Protein AF-A0A0A2LMH8-F1 (afdb_monomer_lite)

Foldseek 3Di:
DLVCLVVVNDDPVRNVVVVVCVVVPVVSVVVSVVVVVVVVVVVVVVVVVVVVVVVVVVCCLCPDPVNVVVNVVVVVVVD

pLDDT: mean 93.74, std 5.17, range [64.62, 97.88]

Sequence (79 aa):
MTDNYLNGECSGEAKVLFEARLLLEPDLKENLHWQKTTRAIVQQYGRQQLKAEVEQVAHHVFTAGKYVSFREKVFSFFK

Organism: NCBI:txid1406840

Secondary structure (DSSP, 8-state):
-HHHHHHT-S-HHHHHHHHHHHHH-HHHHHHHHHHHHHHHHHHHHHHHHHHHHHHHHHHHHHHSGGGHHHHHHHHHTT-

Structure (mmCIF, N/CA/C/O backbone):
data_AF-A0A0A2LMH8-F1
#
_entry.id   AF-A0A0A2LMH8-F1
#
loop_
_atom_site.group_PDB
_atom_site.id
_atom_site.type_symbol
_atom_site.label_atom_id
_atom_site.label_alt_id
_atom_site.label_comp_id
_atom_site.label_asym_id
_atom_site.label_entity_id
_atom_site.label_seq_id
_atom_site.pdbx_PDB_ins_code
_atom_site.Cartn_x
_atom_site.Cartn_y
_atom_site.Cartn_z
_atom_site.occupancy
_atom_site.B_iso_or_equiv
_atom_site.auth_seq_id
_atom_site.auth_comp_id
_atom_site.auth_asym_id
_atom_site.auth_atom_id
_atom_site.pdbx_PDB_model_num
ATOM 1 N N . MET A 1 1 ? 14.640 -9.668 -8.020 1.00 74.62 1 MET A N 1
ATOM 2 C CA . MET A 1 1 ? 14.964 -8.314 -8.533 1.00 74.62 1 MET A CA 1
ATOM 3 C C . MET A 1 1 ? 13.716 -7.459 -8.705 1.00 74.62 1 MET A C 1
ATOM 5 O O . MET A 1 1 ? 13.712 -6.368 -8.159 1.00 74.62 1 MET A O 1
ATOM 9 N N . THR A 1 2 ? 12.661 -7.931 -9.384 1.00 88.62 2 THR A N 1
ATOM 10 C CA . THR A 1 2 ? 11.400 -7.177 -9.545 1.00 88.62 2 THR A CA 1
ATOM 11 C C . THR A 1 2 ? 10.751 -6.795 -8.211 1.00 88.62 2 THR A C 1
ATOM 13 O O . THR A 1 2 ? 10.405 -5.633 -8.029 1.00 88.62 2 THR A O 1
ATOM 16 N N . ASP A 1 3 ? 10.670 -7.719 -7.246 1.00 90.31 3 ASP A N 1
ATOM 17 C CA . ASP A 1 3 ? 10.150 -7.413 -5.903 1.00 90.31 3 ASP A CA 1
ATOM 18 C C . ASP A 1 3 ? 10.986 -6.359 -5.175 1.00 90.31 3 ASP A C 1
ATOM 20 O O . ASP A 1 3 ? 10.438 -5.368 -4.706 1.00 90.31 3 ASP A O 1
ATOM 24 N N . ASN A 1 4 ? 12.313 -6.506 -5.159 1.00 92.25 4 ASN A N 1
ATOM 25 C CA . ASN A 1 4 ? 13.212 -5.525 -4.543 1.00 92.25 4 ASN A CA 1
ATOM 26 C C . ASN A 1 4 ? 13.046 -4.138 -5.188 1.00 92.25 4 ASN A C 1
ATOM 28 O O . 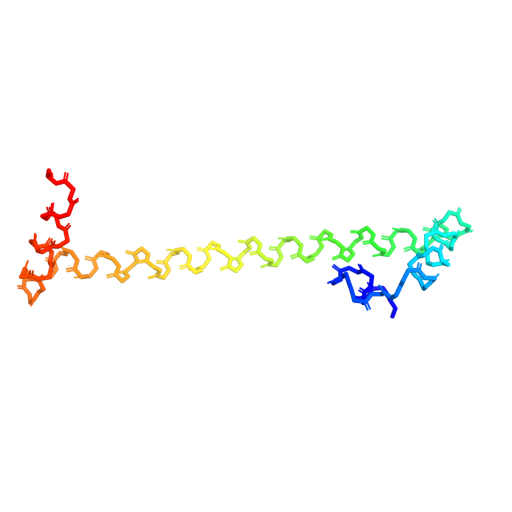ASN A 1 4 ? 13.029 -3.128 -4.489 1.00 92.25 4 ASN A O 1
ATOM 32 N N . TYR A 1 5 ? 12.865 -4.075 -6.513 1.00 94.12 5 TYR A N 1
ATOM 33 C CA . TYR A 1 5 ? 12.579 -2.822 -7.216 1.00 94.12 5 TYR A CA 1
ATOM 34 C C . TYR A 1 5 ? 11.228 -2.230 -6.786 1.00 94.12 5 TYR A C 1
ATOM 36 O O . TYR A 1 5 ? 11.136 -1.037 -6.500 1.00 94.12 5 TYR A O 1
ATOM 44 N N . LEU A 1 6 ? 10.184 -3.057 -6.677 1.00 93.69 6 LEU A N 1
ATOM 45 C CA . LEU A 1 6 ? 8.852 -2.648 -6.214 1.00 93.69 6 LEU A CA 1
ATOM 46 C C . LEU A 1 6 ? 8.800 -2.264 -4.730 1.00 93.69 6 LEU A C 1
ATOM 48 O O . LEU A 1 6 ? 7.909 -1.512 -4.330 1.00 93.69 6 LEU A O 1
ATOM 52 N N . ASN A 1 7 ? 9.711 -2.785 -3.916 1.00 92.56 7 ASN A N 1
ATOM 53 C CA . ASN A 1 7 ? 9.838 -2.463 -2.497 1.00 92.56 7 ASN A CA 1
ATOM 54 C C . ASN A 1 7 ? 10.794 -1.292 -2.236 1.00 92.56 7 ASN A C 1
ATOM 56 O O . ASN A 1 7 ? 10.865 -0.815 -1.109 1.00 92.56 7 ASN A O 1
ATOM 60 N N . GLY A 1 8 ? 11.493 -0.793 -3.262 1.00 92.94 8 GLY A N 1
ATOM 61 C CA . GLY A 1 8 ? 12.476 0.282 -3.109 1.00 92.94 8 GLY A CA 1
ATOM 62 C C . GLY A 1 8 ? 13.776 -0.165 -2.432 1.00 92.94 8 GLY A C 1
ATOM 63 O O . GLY A 1 8 ? 14.502 0.663 -1.898 1.00 92.94 8 GLY A O 1
ATOM 64 N N . GLU A 1 9 ? 14.075 -1.462 -2.461 1.00 95.94 9 GLU A N 1
ATOM 65 C CA . GLU A 1 9 ? 15.221 -2.095 -1.793 1.00 95.94 9 GLU A CA 1
ATOM 66 C C . GLU A 1 9 ? 16.443 -2.240 -2.719 1.00 95.94 9 GLU A C 1
ATOM 68 O O . GLU A 1 9 ? 17.478 -2.778 -2.328 1.00 95.94 9 GLU A O 1
ATOM 73 N N . CYS A 1 10 ? 16.342 -1.793 -3.973 1.00 93.69 10 CYS A N 1
ATOM 74 C CA . CYS A 1 10 ? 17.466 -1.790 -4.907 1.00 93.69 10 CYS A CA 1
ATOM 75 C C . CYS A 1 10 ? 18.482 -0.686 -4.573 1.00 93.69 10 CYS A C 1
ATOM 77 O O . CYS A 1 10 ? 18.098 0.455 -4.314 1.00 93.69 10 CYS A O 1
ATOM 79 N N . SER A 1 11 ? 19.781 -0.999 -4.694 1.00 94.06 11 SER A N 1
ATOM 80 C CA . SER A 1 11 ? 20.827 0.032 -4.757 1.00 94.06 11 SER A CA 1
ATOM 81 C C . SER A 1 11 ? 20.626 0.938 -5.977 1.00 94.06 11 SER A C 1
ATOM 83 O O . SER A 1 11 ? 19.915 0.579 -6.923 1.00 94.06 11 SER A O 1
ATOM 85 N N . GLY A 1 12 ? 21.277 2.104 -5.978 1.00 94.12 12 GLY A N 1
ATOM 86 C CA . GLY A 1 12 ? 21.215 3.045 -7.096 1.00 94.12 12 GLY A CA 1
ATOM 87 C C . GLY A 1 12 ? 21.615 2.407 -8.430 1.00 94.12 12 GLY A C 1
ATOM 88 O O . GLY A 1 12 ? 20.872 2.531 -9.403 1.00 94.12 12 GLY A O 1
ATOM 89 N N . GLU A 1 13 ? 22.723 1.658 -8.477 1.00 95.50 13 GLU A N 1
ATOM 90 C CA . GLU A 1 13 ? 23.178 1.015 -9.719 1.00 95.50 13 GLU A CA 1
ATOM 91 C C . GLU A 1 13 ? 22.223 -0.096 -10.168 1.00 95.50 13 GLU A C 1
ATOM 93 O O . GLU A 1 13 ? 21.882 -0.192 -11.348 1.00 95.50 13 GLU A O 1
ATOM 98 N N . ALA A 1 14 ? 21.743 -0.912 -9.222 1.00 94.44 14 ALA A N 1
ATOM 99 C CA . ALA A 1 14 ? 20.805 -1.992 -9.510 1.00 94.44 14 ALA A CA 1
ATOM 100 C C . ALA A 1 14 ? 19.472 -1.457 -10.052 1.00 94.44 14 ALA A C 1
ATOM 102 O O . ALA A 1 14 ? 18.883 -2.055 -10.954 1.00 94.44 14 ALA A O 1
ATOM 103 N N . LYS A 1 15 ? 19.012 -0.314 -9.529 1.00 96.56 15 LYS A N 1
ATOM 104 C CA . LYS A 1 15 ? 17.806 0.363 -10.002 1.00 96.56 15 LYS A CA 1
ATOM 105 C C . LYS A 1 15 ? 17.965 0.837 -11.447 1.00 96.56 15 LYS A C 1
ATOM 107 O O . LYS A 1 15 ? 17.107 0.531 -12.268 1.00 96.56 15 LYS A O 1
ATOM 112 N N . VAL A 1 16 ? 19.069 1.517 -11.765 1.00 97.25 16 VAL A N 1
ATOM 113 C CA . VAL A 1 16 ? 19.341 2.023 -13.123 1.00 97.25 16 VAL A CA 1
ATOM 114 C C . VAL A 1 16 ? 19.455 0.876 -14.128 1.00 97.25 16 VAL A C 1
ATOM 116 O O . VAL A 1 16 ? 18.859 0.938 -15.203 1.00 97.25 16 VAL A O 1
ATOM 119 N N . LEU A 1 17 ? 20.159 -0.205 -13.775 1.00 96.81 17 LEU A N 1
ATOM 120 C CA . LEU A 1 17 ? 20.260 -1.386 -14.635 1.00 96.81 17 LEU A CA 1
ATOM 121 C C . LEU A 1 17 ? 18.883 -2.014 -14.893 1.00 96.81 17 LEU A C 1
ATOM 123 O O . LEU A 1 17 ? 18.569 -2.381 -16.024 1.00 96.81 17 LEU A O 1
ATOM 127 N N . PHE A 1 18 ? 18.049 -2.124 -13.858 1.00 96.50 18 PHE A N 1
ATOM 128 C CA . PHE A 1 18 ? 16.697 -2.655 -13.996 1.00 96.50 18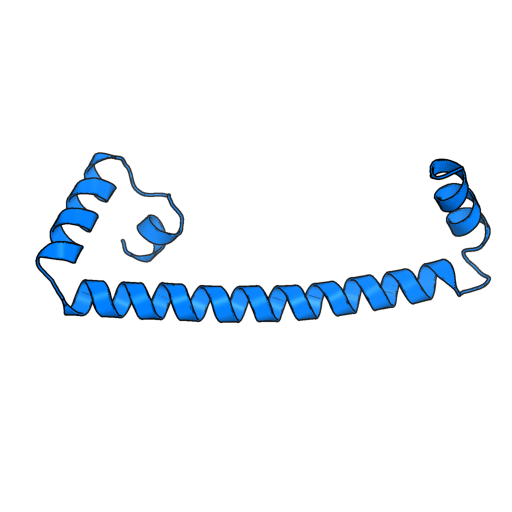 PHE A CA 1
ATOM 129 C C . PHE A 1 18 ? 15.816 -1.759 -14.880 1.00 96.50 18 PHE A C 1
ATOM 131 O O . PHE A 1 18 ? 15.085 -2.263 -15.727 1.00 96.50 18 PHE A O 1
ATOM 138 N N . GLU A 1 19 ? 15.926 -0.437 -14.749 1.00 96.44 19 GLU A N 1
ATOM 139 C CA . GLU A 1 19 ? 15.201 0.526 -15.587 1.00 96.44 19 GLU A CA 1
ATOM 140 C C . GLU A 1 19 ? 15.623 0.457 -17.057 1.00 96.44 19 GLU A C 1
ATOM 142 O O . GLU A 1 19 ? 14.760 0.467 -17.934 1.00 96.44 19 GLU A O 1
ATOM 147 N N . ALA A 1 20 ? 16.917 0.287 -17.341 1.00 97.56 20 ALA A N 1
ATOM 148 C CA . ALA A 1 20 ? 17.393 0.041 -18.700 1.00 97.56 20 ALA A CA 1
ATOM 149 C C . ALA A 1 20 ? 16.801 -1.255 -19.281 1.00 97.56 20 ALA A C 1
ATOM 151 O O . ALA A 1 20 ? 16.329 -1.266 -20.417 1.00 97.56 20 ALA A O 1
ATOM 152 N N . ARG A 1 21 ? 16.742 -2.334 -18.489 1.00 97.25 21 ARG A N 1
ATOM 153 C CA . ARG A 1 21 ? 16.119 -3.597 -18.914 1.00 97.25 21 ARG A CA 1
ATOM 154 C C . ARG A 1 21 ? 14.630 -3.451 -19.206 1.00 97.25 21 ARG A C 1
ATOM 156 O O . ARG A 1 21 ? 14.164 -3.994 -20.197 1.00 97.25 21 ARG A O 1
ATOM 163 N N . LEU A 1 22 ? 13.891 -2.663 -18.425 1.00 97.19 22 LEU A N 1
ATOM 164 C CA . LEU A 1 22 ? 12.472 -2.387 -18.698 1.00 97.19 22 LEU A CA 1
ATOM 165 C C . LEU A 1 22 ? 12.230 -1.684 -20.044 1.00 97.19 22 LEU A C 1
ATOM 167 O O . LEU A 1 22 ? 11.134 -1.796 -20.593 1.00 97.19 22 LEU A O 1
ATOM 171 N N . LEU A 1 23 ? 13.213 -0.939 -20.561 1.00 97.12 23 LEU A N 1
ATOM 172 C CA . LEU A 1 23 ? 13.133 -0.309 -21.884 1.00 97.12 23 LEU A CA 1
ATOM 173 C C . LEU A 1 23 ? 13.419 -1.299 -23.018 1.00 97.12 23 LEU A C 1
ATOM 175 O O . LEU A 1 23 ? 12.860 -1.155 -24.102 1.00 97.12 23 LEU A O 1
ATOM 179 N N . LEU A 1 24 ? 14.291 -2.277 -22.768 1.00 97.81 24 LEU A N 1
ATOM 180 C CA . LEU A 1 24 ? 14.768 -3.234 -23.768 1.00 97.81 24 LEU A CA 1
ATOM 181 C C . LEU A 1 24 ? 13.934 -4.522 -23.821 1.00 97.81 24 LEU A C 1
ATOM 183 O O . LEU A 1 24 ? 13.914 -5.189 -24.850 1.00 97.81 24 LEU A O 1
ATOM 187 N N . GLU A 1 25 ? 13.252 -4.869 -22.727 1.00 97.88 25 GLU A N 1
ATOM 188 C CA . GLU A 1 25 ? 12.526 -6.128 -22.536 1.00 97.88 25 GLU A CA 1
ATOM 189 C C . GLU A 1 25 ? 11.018 -5.844 -22.321 1.00 97.88 25 GLU A C 1
ATOM 191 O O . GLU A 1 25 ? 10.584 -5.634 -21.181 1.00 97.88 25 GLU A O 1
ATOM 196 N N . PRO A 1 26 ? 10.184 -5.830 -23.384 1.00 96.25 26 PRO A N 1
ATOM 197 C CA . PRO A 1 26 ? 8.746 -5.549 -23.281 1.00 96.25 26 PRO A CA 1
ATOM 198 C C . PRO A 1 26 ? 8.000 -6.487 -22.323 1.00 96.25 26 PRO A C 1
ATOM 200 O O . PRO A 1 26 ? 7.197 -6.021 -21.514 1.00 96.25 26 PRO A O 1
ATOM 203 N N . ASP A 1 27 ? 8.328 -7.779 -22.340 1.00 97.75 27 ASP A N 1
ATOM 204 C CA . ASP A 1 27 ? 7.715 -8.780 -21.460 1.00 97.75 27 ASP A CA 1
ATOM 205 C C . ASP A 1 27 ? 8.021 -8.496 -19.983 1.00 97.75 27 ASP A C 1
ATOM 207 O O . ASP A 1 27 ? 7.174 -8.670 -19.107 1.00 97.75 27 ASP A O 1
ATOM 211 N N . LEU A 1 28 ? 9.229 -8.007 -19.673 1.00 96.88 28 LEU A N 1
ATOM 212 C CA . LEU A 1 28 ? 9.593 -7.616 -18.310 1.00 96.88 28 LEU A CA 1
ATOM 213 C C . LEU A 1 28 ? 8.748 -6.425 -17.843 1.00 96.88 28 LEU A C 1
ATOM 215 O O . LEU A 1 28 ? 8.303 -6.387 -16.693 1.00 96.88 28 LEU A O 1
ATOM 219 N N . LYS A 1 29 ? 8.501 -5.461 -18.735 1.00 96.81 29 LYS A N 1
ATOM 220 C CA . LYS A 1 29 ? 7.650 -4.301 -18.460 1.00 96.81 29 LYS A CA 1
ATOM 221 C C . LYS A 1 29 ? 6.194 -4.704 -18.231 1.00 96.81 29 LYS A C 1
ATOM 223 O O . LYS A 1 29 ? 5.571 -4.182 -17.304 1.00 96.81 29 LYS A O 1
ATOM 228 N N . GLU A 1 30 ? 5.666 -5.626 -19.030 1.00 97.75 30 GLU A N 1
ATOM 229 C CA . GLU A 1 30 ? 4.313 -6.157 -18.849 1.00 97.75 30 GLU A CA 1
ATOM 230 C C . GLU A 1 30 ? 4.181 -6.926 -17.527 1.00 97.75 30 GLU A C 1
ATOM 232 O O . GLU A 1 30 ? 3.273 -6.658 -16.737 1.00 97.75 30 GLU A O 1
ATOM 237 N N . ASN A 1 31 ? 5.138 -7.799 -17.215 1.00 96.94 31 ASN A N 1
ATOM 238 C CA . ASN A 1 31 ? 5.167 -8.517 -15.941 1.00 96.94 31 ASN A CA 1
ATOM 239 C C . ASN A 1 31 ? 5.213 -7.556 -14.743 1.00 96.94 31 ASN A C 1
ATOM 241 O O . ASN A 1 31 ? 4.449 -7.707 -13.786 1.00 96.94 31 ASN A O 1
ATOM 245 N N . LEU A 1 32 ? 6.053 -6.516 -14.808 1.00 96.94 32 LEU A N 1
ATOM 246 C CA . LEU A 1 32 ? 6.112 -5.480 -13.776 1.00 96.94 32 LEU A CA 1
ATOM 247 C C . LEU A 1 32 ? 4.767 -4.751 -13.626 1.00 96.94 32 LEU A C 1
ATOM 249 O O . LEU A 1 32 ? 4.366 -4.437 -12.503 1.00 96.94 32 LEU A O 1
ATOM 253 N N . HIS A 1 33 ? 4.074 -4.466 -14.732 1.00 97.19 33 HIS A N 1
ATOM 254 C CA . HIS A 1 33 ? 2.750 -3.847 -14.704 1.00 97.19 33 HIS A CA 1
ATOM 255 C C . HIS A 1 33 ? 1.744 -4.724 -13.948 1.00 97.19 33 HIS A C 1
ATOM 257 O O . HIS A 1 33 ? 1.137 -4.258 -12.981 1.00 97.19 33 HIS A O 1
ATOM 263 N N . TRP A 1 34 ? 1.620 -6.001 -14.314 1.00 97.38 34 TRP A N 1
ATOM 264 C CA . TRP A 1 34 ? 0.674 -6.912 -13.666 1.00 97.38 34 TRP A CA 1
ATOM 265 C C . TRP A 1 34 ? 0.991 -7.167 -12.194 1.00 97.38 34 TRP A C 1
ATOM 267 O O . TRP A 1 34 ? 0.075 -7.258 -11.371 1.00 97.38 34 TRP A O 1
ATOM 277 N N . GLN A 1 35 ? 2.272 -7.195 -11.827 1.00 96.56 35 GLN A N 1
ATOM 278 C CA . GLN A 1 35 ? 2.685 -7.324 -10.434 1.00 96.56 35 GLN A CA 1
ATOM 279 C C . GLN A 1 35 ? 2.308 -6.085 -9.607 1.00 96.56 35 GLN A C 1
ATOM 281 O O . GLN A 1 35 ? 1.787 -6.222 -8.496 1.00 96.56 35 GLN A O 1
ATOM 286 N N . LYS A 1 36 ? 2.484 -4.871 -10.155 1.00 97.06 36 LYS A N 1
ATOM 287 C CA . LYS A 1 36 ? 2.014 -3.625 -9.517 1.00 97.06 36 LYS A CA 1
ATOM 288 C C . LYS A 1 36 ? 0.501 -3.627 -9.330 1.00 97.06 36 LYS A C 1
ATOM 290 O O . LYS A 1 36 ? 0.027 -3.333 -8.233 1.00 97.06 36 LYS A O 1
ATOM 295 N N . THR A 1 37 ? -0.240 -3.983 -10.376 1.00 97.62 37 THR A N 1
ATOM 296 C CA . THR A 1 37 ? -1.706 -4.015 -10.363 1.00 97.62 37 THR A CA 1
ATOM 297 C C . THR A 1 37 ? -2.227 -5.008 -9.328 1.00 97.62 37 THR A C 1
ATOM 299 O O . THR A 1 37 ? -3.029 -4.644 -8.470 1.00 97.62 37 THR A O 1
ATOM 302 N N . THR A 1 38 ? -1.706 -6.235 -9.334 1.00 96.56 38 THR A N 1
ATOM 303 C CA . THR A 1 38 ? -2.084 -7.275 -8.367 1.00 96.56 38 THR A CA 1
ATOM 304 C C . THR A 1 38 ? -1.819 -6.823 -6.934 1.00 96.56 38 THR A C 1
ATOM 306 O O . THR A 1 38 ? -2.701 -6.910 -6.080 1.00 96.56 38 THR A O 1
ATOM 309 N N . ARG A 1 39 ? -0.630 -6.267 -6.665 1.00 95.31 39 ARG A N 1
ATOM 310 C CA . ARG A 1 39 ? -0.282 -5.761 -5.332 1.00 95.31 39 ARG A CA 1
ATOM 311 C C . ARG A 1 39 ? -1.233 -4.653 -4.879 1.00 95.31 39 ARG A C 1
ATOM 313 O O . ARG A 1 39 ? -1.658 -4.672 -3.727 1.00 95.31 39 ARG A O 1
ATOM 320 N N . ALA A 1 40 ? -1.582 -3.719 -5.763 1.00 95.69 40 ALA A N 1
ATOM 321 C CA . ALA A 1 40 ? -2.514 -2.640 -5.448 1.00 95.69 40 ALA A CA 1
ATOM 322 C C . ALA A 1 40 ? -3.907 -3.177 -5.083 1.00 95.69 40 ALA A C 1
ATOM 324 O O . ALA A 1 40 ? -4.476 -2.757 -4.076 1.00 95.69 40 ALA A O 1
ATOM 325 N N . ILE A 1 41 ? -4.419 -4.154 -5.840 1.00 97.69 41 ILE A N 1
ATOM 326 C CA . ILE A 1 41 ? -5.715 -4.794 -5.570 1.00 97.69 41 ILE A CA 1
ATOM 327 C C . ILE A 1 41 ? -5.699 -5.496 -4.206 1.00 97.69 41 ILE A C 1
ATOM 329 O O . ILE A 1 41 ? -6.584 -5.260 -3.384 1.00 97.69 41 ILE A O 1
ATOM 333 N N . VAL A 1 42 ? -4.672 -6.307 -3.929 1.00 96.81 42 VAL A N 1
ATOM 334 C CA . VAL A 1 42 ? -4.535 -7.021 -2.646 1.00 96.81 42 VAL A CA 1
ATOM 335 C C . VAL A 1 42 ? -4.444 -6.040 -1.475 1.00 96.81 42 VAL A C 1
ATOM 337 O O . VAL A 1 42 ? -5.119 -6.215 -0.461 1.00 96.81 42 VAL A O 1
ATOM 340 N N . GLN A 1 43 ? -3.654 -4.972 -1.614 1.00 96.19 43 GLN A N 1
ATOM 341 C CA . GLN A 1 43 ? -3.534 -3.937 -0.585 1.00 96.19 43 GLN A CA 1
ATOM 342 C C . GLN A 1 43 ? -4.853 -3.203 -0.348 1.00 96.19 43 GLN A C 1
ATOM 344 O O . GLN A 1 43 ? -5.203 -2.927 0.800 1.00 96.19 43 GLN A O 1
ATOM 349 N N . GLN A 1 44 ? -5.584 -2.872 -1.412 1.00 97.25 44 GLN A N 1
ATOM 350 C CA . GLN A 1 44 ? -6.869 -2.195 -1.302 1.00 97.25 44 GLN A CA 1
ATOM 351 C C . GLN A 1 44 ? -7.902 -3.079 -0.605 1.00 97.25 44 GLN A C 1
ATOM 353 O O . GLN A 1 44 ? -8.582 -2.605 0.305 1.00 97.25 44 GLN A O 1
ATOM 358 N N . TYR A 1 45 ? -7.975 -4.354 -0.981 1.00 97.56 45 TYR A N 1
ATOM 359 C CA . TYR A 1 45 ? -8.853 -5.322 -0.333 1.00 97.56 45 TYR A CA 1
ATOM 360 C C . TYR A 1 45 ? -8.530 -5.460 1.160 1.00 97.56 45 TYR A C 1
ATOM 362 O O . TYR A 1 45 ? -9.406 -5.283 2.006 1.00 97.56 45 TYR A O 1
ATOM 370 N N . GLY A 1 46 ? -7.252 -5.655 1.504 1.00 96.62 46 GLY A N 1
ATOM 371 C CA . GLY A 1 46 ? -6.820 -5.732 2.900 1.00 96.62 46 GLY A CA 1
ATOM 372 C C . GLY A 1 46 ? -7.143 -4.460 3.695 1.00 96.62 46 GLY A C 1
ATOM 373 O O . GLY A 1 46 ? -7.591 -4.540 4.836 1.00 96.62 46 GLY A O 1
ATOM 374 N N . ARG A 1 47 ? -6.996 -3.270 3.090 1.00 97.06 47 ARG A N 1
ATOM 375 C CA . ARG A 1 47 ? -7.385 -1.995 3.723 1.00 97.06 47 ARG A CA 1
ATOM 376 C C . ARG A 1 47 ? -8.885 -1.897 3.978 1.00 97.06 47 ARG A C 1
ATOM 378 O O . ARG A 1 47 ? -9.275 -1.358 5.009 1.00 97.06 47 ARG A O 1
ATOM 385 N N . GLN A 1 48 ? -9.716 -2.377 3.055 1.00 97.50 48 GLN A N 1
ATOM 386 C CA . GLN A 1 48 ? -11.16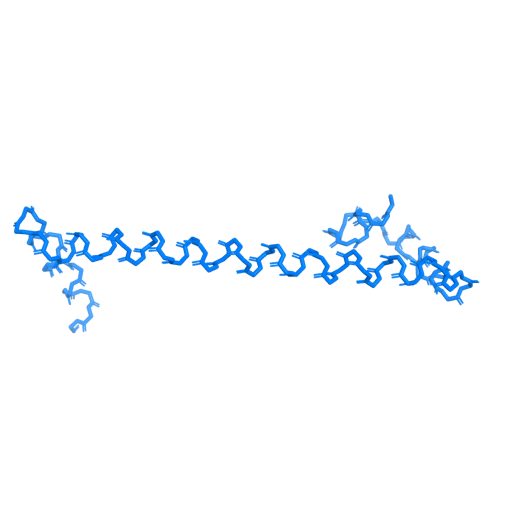8 -2.398 3.241 1.00 97.50 48 GLN A CA 1
ATOM 387 C C . GLN A 1 48 ? -11.560 -3.325 4.392 1.00 97.50 48 GLN A C 1
ATOM 389 O O . GLN A 1 48 ? -12.361 -2.929 5.235 1.00 97.50 48 GLN A O 1
ATOM 394 N N . GLN A 1 49 ? -10.945 -4.507 4.470 1.00 97.31 49 GLN A N 1
ATOM 395 C CA . GLN A 1 49 ? -11.174 -5.444 5.566 1.00 97.31 49 GLN A CA 1
ATOM 396 C C . GLN A 1 49 ? -10.748 -4.852 6.917 1.00 97.31 49 GLN A C 1
ATOM 398 O O . GLN A 1 49 ? -11.556 -4.799 7.841 1.00 97.31 49 GLN A O 1
ATOM 403 N N . LEU A 1 50 ? -9.525 -4.318 7.009 1.00 97.44 50 LEU A N 1
ATOM 404 C CA . LEU A 1 50 ? -9.028 -3.686 8.234 1.00 97.44 50 LEU A CA 1
ATOM 405 C C . LEU A 1 50 ? -9.916 -2.514 8.670 1.00 97.44 50 LEU A C 1
ATOM 407 O O . LEU A 1 50 ? -10.184 -2.340 9.856 1.00 97.44 50 LEU A O 1
ATOM 411 N N . LYS A 1 51 ? -10.402 -1.713 7.716 1.00 97.50 51 LYS A N 1
ATOM 412 C CA . LYS A 1 51 ? -11.341 -0.626 8.003 1.00 97.50 51 LYS A CA 1
ATOM 413 C C . LYS A 1 51 ? -12.636 -1.158 8.624 1.00 97.50 51 LYS A C 1
ATOM 415 O O . LYS A 1 51 ? -13.071 -0.607 9.629 1.00 97.50 51 LYS A O 1
ATOM 420 N N . ALA A 1 52 ? -13.210 -2.225 8.071 1.00 97.00 52 ALA A N 1
ATOM 421 C CA . ALA A 1 52 ? -14.413 -2.851 8.618 1.00 97.00 52 ALA A CA 1
ATOM 422 C C . ALA A 1 52 ? -14.191 -3.366 10.053 1.00 97.00 52 ALA A C 1
ATOM 424 O O . ALA A 1 52 ? -15.036 -3.154 10.921 1.00 97.00 52 ALA A O 1
ATOM 425 N N . GLU A 1 53 ? -13.042 -3.987 10.329 1.00 96.94 53 GLU A N 1
ATOM 426 C CA . GLU A 1 53 ? -12.684 -4.450 11.678 1.00 96.94 53 GLU A CA 1
ATOM 427 C C . GLU A 1 53 ? -12.559 -3.280 12.667 1.00 96.94 53 GLU A C 1
ATOM 429 O O . GLU A 1 53 ? -13.122 -3.319 13.763 1.00 96.94 53 GLU A O 1
ATOM 434 N N . VAL A 1 54 ? -11.887 -2.195 12.266 1.00 95.75 54 VAL A N 1
ATOM 435 C CA . VAL A 1 54 ? -11.772 -0.973 13.079 1.00 95.75 54 VAL A CA 1
ATOM 436 C C . VAL A 1 54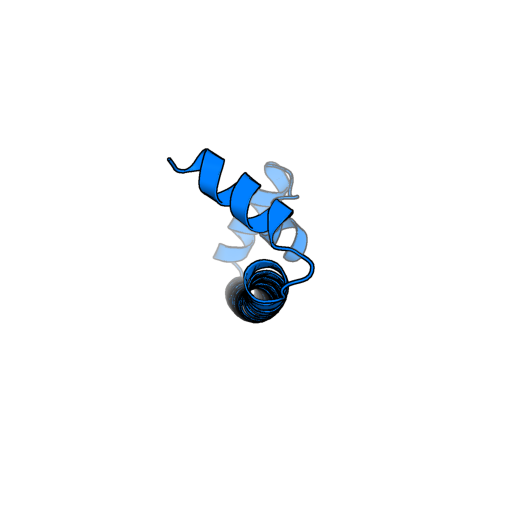 ? -13.144 -0.352 13.343 1.00 95.75 54 VAL A C 1
ATOM 438 O O . VAL A 1 54 ? -13.421 0.049 14.472 1.00 95.75 54 VAL A O 1
ATOM 441 N N . GLU A 1 55 ? -14.019 -0.294 12.338 1.00 96.38 55 GLU A N 1
ATOM 442 C CA . GLU A 1 55 ? -15.382 0.229 12.478 1.00 96.38 55 GLU A CA 1
ATOM 443 C C . GLU A 1 55 ? -16.222 -0.612 13.445 1.00 96.38 55 GLU A C 1
ATOM 445 O O . GLU A 1 55 ? -16.935 -0.050 14.278 1.00 96.38 55 GLU A O 1
ATOM 450 N N . GLN A 1 56 ? -16.104 -1.941 13.405 1.00 95.69 56 GLN A N 1
ATOM 451 C CA . GLN A 1 56 ? -16.788 -2.828 14.349 1.00 95.69 56 GLN A CA 1
ATOM 452 C C . GLN A 1 56 ? -16.305 -2.619 15.788 1.00 95.69 56 GLN A C 1
ATOM 454 O O . GLN A 1 56 ? -17.124 -2.486 16.703 1.00 95.69 56 GLN A O 1
ATOM 459 N N . VAL A 1 57 ? -14.987 -2.538 15.999 1.00 92.88 57 VAL A N 1
ATOM 460 C CA . VAL A 1 57 ? -14.412 -2.269 17.326 1.00 92.88 57 VAL A CA 1
ATOM 461 C C . VAL A 1 57 ? -14.844 -0.893 17.828 1.00 92.88 57 VAL A C 1
ATOM 463 O O . VAL A 1 57 ? -15.292 -0.769 18.969 1.00 92.88 57 VAL A O 1
ATOM 466 N N . ALA A 1 58 ? -14.772 0.134 16.978 1.00 90.62 58 ALA A N 1
ATOM 467 C CA . ALA A 1 58 ? -15.223 1.478 17.316 1.00 90.62 58 ALA A CA 1
ATOM 468 C C . ALA A 1 58 ? -16.712 1.482 17.681 1.00 90.62 58 ALA A C 1
ATOM 470 O O . ALA A 1 58 ? -17.089 2.025 18.718 1.00 90.62 58 ALA A O 1
ATOM 471 N N . HIS A 1 59 ? -17.562 0.811 16.902 1.00 91.94 59 HIS A N 1
ATOM 472 C CA . HIS A 1 59 ? -18.978 0.697 17.224 1.00 91.94 59 HIS A CA 1
ATOM 473 C C . HIS A 1 59 ? -19.185 0.060 18.602 1.00 91.94 59 HIS A C 1
ATOM 475 O O . HIS A 1 59 ? -19.906 0.617 19.429 1.00 91.94 59 HIS A O 1
ATOM 481 N N . HIS A 1 60 ? -18.504 -1.048 18.902 1.00 90.12 60 HIS A N 1
ATOM 482 C CA . HIS A 1 60 ? -18.643 -1.732 20.185 1.00 90.12 60 HIS A CA 1
ATOM 483 C C . HIS A 1 60 ? -18.202 -0.855 21.369 1.00 90.12 60 HIS A C 1
ATOM 485 O O . HIS A 1 60 ? -18.927 -0.724 22.357 1.00 90.12 60 HIS A O 1
ATOM 491 N N . VAL A 1 61 ? -17.045 -0.200 21.249 1.00 89.19 61 VAL A N 1
ATOM 492 C CA . VAL A 1 61 ? -16.475 0.653 22.302 1.00 89.19 61 VAL A CA 1
ATOM 493 C C . VAL A 1 61 ? -17.318 1.909 22.546 1.00 89.19 61 VAL A C 1
ATOM 495 O O . VAL A 1 61 ? -17.437 2.354 23.682 1.00 89.19 61 VAL A O 1
ATOM 498 N N . PHE A 1 62 ? -17.935 2.487 21.514 1.00 87.62 62 PHE A N 1
ATOM 499 C CA . PHE A 1 62 ? -18.692 3.736 21.657 1.00 87.62 62 PHE A CA 1
ATOM 500 C C . PHE A 1 62 ? -20.189 3.540 21.949 1.00 87.62 62 PHE A C 1
ATOM 502 O O . PHE A 1 62 ? -20.853 4.492 22.379 1.00 87.62 62 PHE A O 1
ATOM 509 N N . THR A 1 63 ? -20.729 2.329 21.772 1.00 87.81 63 THR A N 1
ATOM 510 C CA . THR A 1 63 ? -22.147 2.027 22.040 1.00 87.81 63 THR A CA 1
ATOM 511 C C . THR A 1 63 ? -22.383 1.197 23.297 1.00 87.81 63 THR A C 1
ATOM 513 O O . THR A 1 63 ? -23.400 1.400 23.961 1.00 87.81 63 THR A O 1
ATOM 516 N N . ALA A 1 64 ? -21.470 0.297 23.679 1.00 88.50 64 ALA A N 1
ATOM 517 C CA . ALA A 1 64 ? -21.696 -0.547 24.845 1.00 88.50 64 ALA A CA 1
ATOM 518 C C . ALA A 1 64 ? -21.594 0.258 26.153 1.00 88.50 64 ALA A C 1
ATOM 520 O O . ALA A 1 64 ? -20.617 0.965 26.406 1.00 88.50 64 ALA A O 1
ATOM 521 N N . GLY A 1 65 ? -22.584 0.085 27.039 1.00 83.56 65 GLY A N 1
ATOM 522 C CA . GLY A 1 65 ? -22.659 0.796 28.325 1.00 83.56 65 GLY A CA 1
ATOM 523 C C . GLY A 1 65 ? -21.450 0.572 29.247 1.00 83.56 65 GLY A C 1
ATOM 524 O O . GLY A 1 65 ? -21.157 1.403 30.099 1.00 83.56 65 GLY A O 1
ATOM 525 N N . LYS A 1 66 ? -20.688 -0.509 29.035 1.00 91.19 66 LYS A N 1
ATOM 526 C CA . LYS A 1 66 ? -19.455 -0.819 29.776 1.00 91.19 66 LYS A CA 1
ATOM 527 C C . LYS A 1 66 ? -18.320 0.192 29.537 1.00 91.19 66 LYS A C 1
ATOM 529 O O . LYS A 1 66 ? -17.437 0.31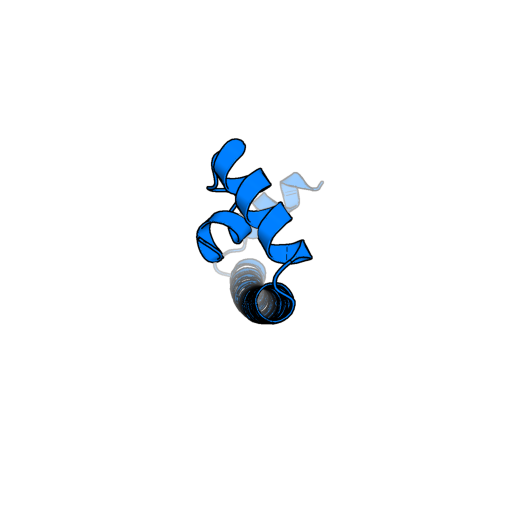0 30.381 1.00 91.19 66 LYS A O 1
ATOM 534 N N . TYR A 1 67 ? -18.327 0.919 28.418 1.00 89.12 67 TYR A N 1
ATOM 535 C CA . TYR A 1 67 ? -17.219 1.793 28.001 1.00 89.12 67 TYR A CA 1
ATOM 536 C C . TYR A 1 67 ? -17.556 3.293 28.062 1.00 89.12 67 TYR A C 1
ATOM 538 O O . TYR A 1 67 ? -16.865 4.112 27.454 1.00 89.12 67 TYR A O 1
ATOM 546 N N . VAL A 1 68 ? -18.591 3.683 28.816 1.00 89.81 68 VAL A N 1
ATOM 547 C CA . VAL A 1 68 ? -19.057 5.082 28.906 1.00 89.81 68 VAL A CA 1
ATOM 548 C C . VAL A 1 68 ? -17.938 6.045 29.317 1.00 89.81 68 VAL A C 1
ATOM 550 O O . VAL A 1 68 ? -17.720 7.037 28.626 1.00 89.81 68 VAL A O 1
ATOM 553 N N . SER A 1 69 ? -17.163 5.725 30.359 1.00 90.06 69 SER A N 1
ATOM 554 C CA . SER A 1 69 ? -16.071 6.593 30.828 1.00 90.06 69 SER A CA 1
ATOM 555 C C . SER A 1 69 ? -14.962 6.776 29.785 1.00 90.06 69 SER A C 1
ATOM 557 O O . SER A 1 69 ? -14.371 7.850 29.682 1.00 90.06 69 SER A O 1
ATOM 559 N N . PHE A 1 70 ? -14.681 5.744 28.980 1.00 89.62 70 PHE A N 1
ATOM 560 C CA . PHE A 1 70 ? -13.726 5.847 27.875 1.00 89.62 70 PHE A CA 1
ATOM 561 C C . PHE A 1 70 ? -14.255 6.788 26.789 1.00 89.62 70 PHE A C 1
ATOM 563 O O . PHE A 1 70 ? -13.549 7.705 26.372 1.00 89.62 70 PHE A O 1
ATOM 570 N N . ARG A 1 71 ? -15.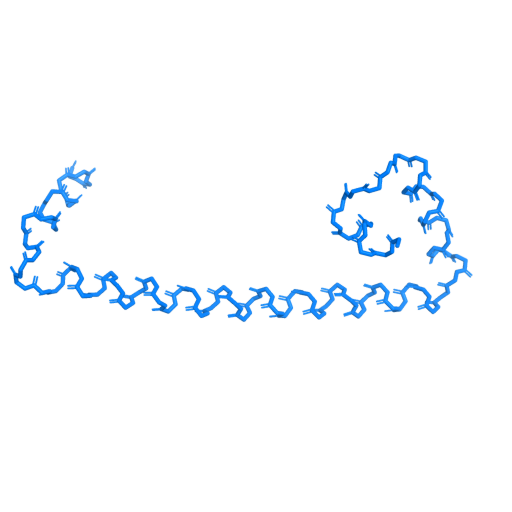515 6.606 26.381 1.00 89.12 71 ARG A N 1
ATOM 571 C CA . ARG A 1 71 ? -16.173 7.451 25.380 1.00 89.12 71 ARG A CA 1
ATOM 572 C C . ARG A 1 71 ? -16.195 8.924 25.793 1.00 89.12 71 ARG A C 1
ATOM 574 O O . ARG A 1 71 ? -15.858 9.786 24.988 1.00 89.12 71 ARG A O 1
ATOM 581 N N . GLU A 1 72 ? -16.561 9.214 27.039 1.00 90.69 72 GLU A N 1
ATOM 582 C CA . GLU A 1 72 ? -16.581 10.582 27.574 1.00 90.69 72 GLU A CA 1
ATOM 583 C C . GLU A 1 72 ? -15.187 11.218 27.575 1.00 90.69 72 GLU A C 1
ATOM 585 O O . GLU A 1 72 ? -15.034 12.369 27.163 1.00 90.69 72 GLU A O 1
ATOM 590 N N . LYS A 1 73 ? -14.156 10.451 27.953 1.00 93.06 73 LYS A N 1
ATOM 591 C CA . LYS A 1 73 ? -12.763 10.904 27.896 1.00 93.06 73 LYS A CA 1
ATOM 592 C C . LYS A 1 73 ? -12.329 11.224 26.468 1.00 93.06 73 LYS A C 1
ATOM 594 O O . LYS A 1 73 ? -11.716 12.264 26.253 1.00 93.06 73 LYS A O 1
ATOM 599 N N . VAL A 1 74 ? -12.674 10.385 25.490 1.00 89.56 74 VAL A N 1
ATOM 600 C CA . VAL A 1 74 ? -12.355 10.661 24.082 1.00 89.56 74 VAL A CA 1
ATOM 601 C C . VAL A 1 74 ? -13.041 11.941 23.607 1.00 89.56 74 VAL A C 1
ATOM 603 O O . VAL A 1 74 ? -12.372 12.810 23.058 1.00 89.56 74 VAL A O 1
ATOM 606 N N . PHE A 1 75 ? -14.343 12.103 23.866 1.00 89.25 75 PHE A N 1
ATOM 607 C CA . PHE A 1 75 ? -15.065 13.315 23.467 1.00 89.25 75 PHE A CA 1
ATOM 608 C C . PHE A 1 75 ? -14.527 14.588 24.126 1.00 89.25 75 PHE A C 1
ATOM 610 O O . PHE A 1 75 ? -14.626 15.658 23.531 1.00 89.25 75 PHE A O 1
ATOM 617 N N . SER A 1 76 ? -13.927 14.493 25.315 1.00 93.75 76 SER A N 1
ATOM 618 C CA . SER A 1 76 ? -13.309 15.649 25.974 1.00 93.75 76 SER A CA 1
ATOM 619 C C . SER A 1 76 ? -12.114 16.233 25.211 1.00 93.75 76 SER A C 1
ATOM 621 O O . SER A 1 76 ? -11.857 17.423 25.345 1.00 93.75 76 SER A O 1
ATOM 623 N N . PHE A 1 77 ? -11.427 15.446 24.372 1.00 94.25 77 PHE A N 1
ATOM 624 C CA . PHE A 1 77 ? -10.317 15.937 23.543 1.00 94.25 77 PHE A CA 1
ATOM 625 C C . PHE A 1 77 ? -10.765 16.787 22.347 1.00 94.25 77 PHE A C 1
ATOM 627 O O . PHE A 1 77 ? -9.934 17.454 21.740 1.00 94.25 77 PHE A O 1
ATOM 634 N N . PHE A 1 78 ? -12.051 16.737 21.988 1.00 90.75 78 PHE A N 1
ATOM 635 C CA . PHE A 1 78 ? -12.612 17.430 20.823 1.00 90.75 78 PHE A CA 1
ATOM 636 C C . PHE A 1 78 ? -13.577 18.561 21.211 1.00 90.75 78 PHE A C 1
ATOM 638 O O . PHE A 1 78 ? -14.317 19.046 20.354 1.00 90.75 78 PHE A O 1
ATOM 645 N N . LYS A 1 79 ? -13.609 18.935 22.495 1.00 64.62 79 LYS A N 1
ATOM 646 C CA . LYS A 1 79 ? -14.355 20.091 23.001 1.00 64.62 79 LYS A CA 1
ATOM 647 C C . LYS A 1 79 ? -13.531 21.367 22.933 1.00 64.62 79 LYS A C 1
ATOM 649 O O . LYS A 1 79 ? -12.304 21.282 23.150 1.00 64.62 79 LYS A O 1
#

Radius of gyration: 22.5 Å; chains: 1; bounding box: 46×29×55 Å